Protein AF-A0A4Q4CXE4-F1 (afdb_monomer)

Solvent-accessible surface area (backbone atoms only — not comparable to full-atom values): 3396 Å² total; per-residue (Å²): 114,63,72,59,54,51,51,50,57,56,54,69,31,72,67,35,47,50,33,33,53,51,22,53,52,51,52,48,62,53,64,71,40,86,91,60,51,73,70,56,47,51,64,66,44,48,65,61,34,68,73,44,60,70,73,44,25,76,50,58

Structure (mmCIF, N/CA/C/O backbone):
data_AF-A0A4Q4CXE4-F1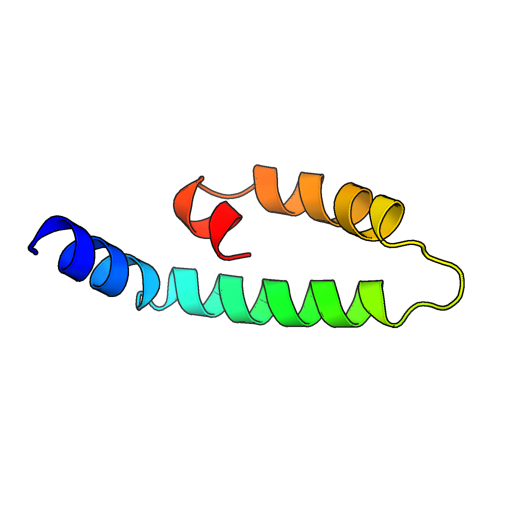
#
_entry.id   AF-A0A4Q4CXE4-F1
#
loop_
_atom_site.group_PDB
_atom_site.id
_atom_site.type_symbol
_atom_site.label_atom_id
_atom_site.label_alt_id
_atom_site.label_comp_id
_atom_site.label_asym_id
_atom_site.label_entity_id
_atom_site.label_seq_id
_atom_site.pdbx_PDB_ins_code
_atom_site.Cartn_x
_atom_site.Cartn_y
_atom_site.Cartn_z
_atom_site.occupancy
_atom_site.B_iso_or_equiv
_atom_site.auth_seq_id
_atom_site.auth_comp_id
_atom_site.auth_asym_id
_atom_site.auth_atom_id
_atom_site.pdbx_PDB_model_num
ATOM 1 N N . MET A 1 1 ? -2.726 -8.545 22.741 1.00 83.69 1 MET A N 1
ATOM 2 C CA . MET A 1 1 ? -3.548 -8.985 21.589 1.00 83.69 1 MET A CA 1
ATOM 3 C C . MET A 1 1 ? -4.446 -7.847 21.113 1.00 83.69 1 MET A C 1
ATOM 5 O O . MET A 1 1 ? -4.685 -7.729 19.921 1.00 83.69 1 MET A O 1
ATOM 9 N N . ASP A 1 2 ? -4.867 -6.978 22.031 1.00 92.62 2 ASP A N 1
ATOM 10 C CA . ASP A 1 2 ? -5.820 -5.885 21.810 1.00 92.62 2 ASP A CA 1
ATOM 11 C C . ASP A 1 2 ? -5.392 -4.902 20.715 1.00 92.62 2 ASP A C 1
ATOM 13 O O . ASP A 1 2 ? -6.147 -4.695 19.776 1.00 92.62 2 ASP A O 1
ATOM 17 N N . LEU A 1 3 ? -4.146 -4.412 20.739 1.00 93.94 3 LEU A N 1
ATOM 18 C CA . LEU A 1 3 ? -3.624 -3.505 19.700 1.00 93.94 3 LEU A CA 1
ATOM 19 C C . LEU A 1 3 ? -3.653 -4.110 18.287 1.00 93.94 3 LEU A C 1
ATOM 21 O O . LEU A 1 3 ? -3.818 -3.407 17.295 1.00 93.94 3 LEU A O 1
ATOM 25 N N . LEU A 1 4 ? -3.477 -5.429 18.187 1.00 93.88 4 LEU A N 1
ATOM 26 C CA . LEU A 1 4 ? -3.468 -6.142 16.911 1.00 93.88 4 LEU A CA 1
ATOM 27 C C . LEU A 1 4 ? -4.898 -6.254 16.360 1.00 93.88 4 LEU A C 1
ATOM 29 O O . LEU A 1 4 ? -5.135 -5.991 15.184 1.00 93.88 4 LEU A O 1
ATOM 33 N N . LEU A 1 5 ? -5.858 -6.579 17.233 1.00 96.25 5 LEU A N 1
ATOM 34 C CA . LEU A 1 5 ? -7.285 -6.605 16.900 1.00 96.25 5 LEU A CA 1
ATOM 35 C C . LEU A 1 5 ? -7.815 -5.213 16.533 1.00 96.25 5 LEU A C 1
ATOM 37 O O . LEU A 1 5 ? -8.576 -5.087 15.577 1.00 96.25 5 LEU A O 1
ATOM 41 N N . GLU A 1 6 ? -7.383 -4.173 17.240 1.00 95.31 6 GLU A N 1
ATOM 42 C CA . GLU A 1 6 ? -7.733 -2.779 16.952 1.00 95.31 6 GLU A CA 1
ATOM 43 C C . GLU A 1 6 ? -7.170 -2.309 15.600 1.00 95.31 6 GLU A C 1
ATOM 45 O O . GLU A 1 6 ? -7.872 -1.665 14.815 1.00 95.31 6 GLU A O 1
ATOM 50 N N . GLY A 1 7 ? -5.935 -2.705 15.272 1.00 94.06 7 GLY A N 1
ATOM 51 C CA . GLY A 1 7 ? -5.343 -2.467 13.956 1.00 94.06 7 GLY A CA 1
ATOM 52 C C . GLY A 1 7 ? -6.142 -3.128 12.829 1.00 94.06 7 GLY A C 1
ATOM 53 O O . GLY A 1 7 ? -6.449 -2.477 11.831 1.00 94.06 7 GLY A O 1
ATOM 54 N N . PHE A 1 8 ? -6.556 -4.388 13.007 1.00 95.00 8 PHE A N 1
ATOM 55 C CA . PHE A 1 8 ? -7.428 -5.068 12.044 1.00 95.00 8 PHE A CA 1
ATOM 56 C C . PHE A 1 8 ? -8.796 -4.396 11.922 1.00 95.00 8 PHE A C 1
ATOM 58 O O . PHE A 1 8 ? -9.262 -4.191 10.803 1.00 95.00 8 PHE A O 1
ATOM 65 N N . ALA A 1 9 ? -9.419 -4.008 13.038 1.00 95.62 9 ALA A N 1
ATOM 66 C CA . ALA A 1 9 ? -10.686 -3.280 13.024 1.00 95.62 9 ALA A CA 1
ATOM 67 C C . ALA A 1 9 ? -10.572 -1.960 12.245 1.00 95.62 9 ALA A C 1
ATOM 69 O O . ALA A 1 9 ? -11.470 -1.621 11.478 1.00 95.62 9 ALA A O 1
ATOM 70 N N . THR A 1 10 ? -9.440 -1.262 12.381 1.00 95.38 10 THR A N 1
ATOM 71 C CA . THR A 1 10 ? -9.137 -0.043 11.622 1.00 95.38 10 THR A CA 1
ATOM 72 C C . THR A 1 10 ? -8.916 -0.338 10.138 1.00 95.38 10 THR A C 1
ATOM 74 O O . THR A 1 10 ? -9.449 0.371 9.292 1.00 95.38 10 THR A O 1
ATOM 77 N N . ALA A 1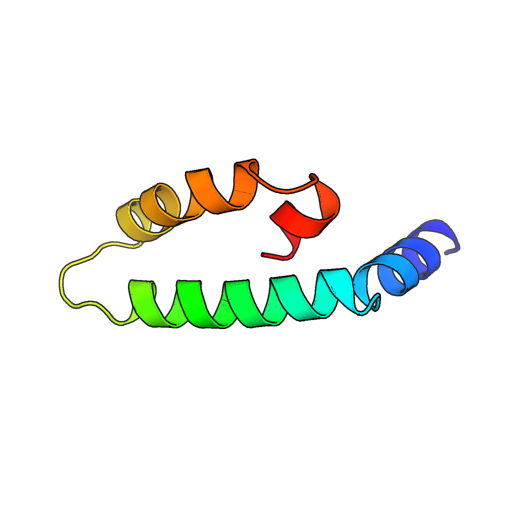 11 ? -8.164 -1.384 9.790 1.00 95.06 11 ALA A N 1
ATOM 78 C CA . ALA A 1 11 ? -7.901 -1.752 8.395 1.00 95.06 11 ALA A CA 1
ATOM 79 C C . ALA A 1 11 ? -9.168 -2.214 7.647 1.00 95.06 11 ALA A C 1
ATOM 81 O O . ALA A 1 11 ? -9.305 -1.969 6.452 1.00 95.06 11 ALA A O 1
ATOM 82 N N . LEU A 1 12 ? -10.105 -2.848 8.358 1.00 96.31 12 LEU A N 1
ATOM 83 C CA . LEU A 1 12 ? -11.388 -3.329 7.834 1.00 96.31 12 LEU A CA 1
ATOM 84 C C . LEU A 1 12 ? -12.456 -2.229 7.700 1.00 96.31 12 LEU A C 1
ATOM 86 O O . LEU A 1 12 ? -13.590 -2.530 7.320 1.00 96.31 12 LEU A O 1
ATOM 90 N N . THR A 1 13 ? -12.138 -0.964 7.995 1.00 97.00 13 THR A N 1
ATOM 91 C CA . THR A 1 13 ? -13.086 0.129 7.760 1.00 97.00 13 THR A CA 1
ATOM 92 C C . THR A 1 13 ? -13.328 0.327 6.255 1.00 97.00 13 THR A C 1
ATOM 94 O O . THR A 1 13 ? -12.414 0.142 5.447 1.00 97.00 13 THR A O 1
ATOM 97 N N . PRO A 1 14 ? -14.544 0.736 5.841 1.00 95.88 14 PRO A N 1
ATOM 98 C CA . PRO A 1 14 ? -14.864 0.935 4.425 1.00 95.88 14 PRO A CA 1
ATOM 99 C C . PRO A 1 14 ? -13.943 1.934 3.716 1.00 95.88 14 PRO A C 1
ATOM 101 O O . PRO A 1 14 ? -13.614 1.750 2.548 1.00 95.88 14 PRO A O 1
ATOM 104 N N . GLU A 1 15 ? -13.509 2.975 4.428 1.00 95.06 15 GLU A N 1
ATOM 105 C CA . GLU A 1 15 ? -12.579 3.981 3.914 1.00 95.06 15 GLU A CA 1
ATOM 106 C C . GLU A 1 15 ? -11.220 3.362 3.557 1.00 95.06 15 GLU A C 1
ATOM 108 O O . GLU A 1 15 ? -10.741 3.521 2.436 1.00 95.06 15 GLU A O 1
ATOM 113 N N . ASN A 1 16 ? -10.630 2.588 4.471 1.00 96.31 16 ASN A N 1
ATOM 114 C CA . ASN A 1 16 ? -9.333 1.952 4.246 1.00 96.31 16 ASN A CA 1
ATOM 115 C C . ASN A 1 16 ? -9.394 0.855 3.180 1.00 96.31 16 ASN A C 1
ATOM 117 O O . ASN A 1 16 ? -8.479 0.741 2.367 1.00 96.31 16 ASN A O 1
ATOM 121 N N . LEU A 1 17 ? -10.491 0.100 3.109 1.00 96.69 17 LEU A N 1
ATOM 122 C CA . LEU A 1 17 ? -10.717 -0.852 2.019 1.00 96.69 17 LEU A CA 1
ATOM 123 C C . LEU A 1 17 ? -10.813 -0.159 0.653 1.00 96.69 17 LEU A C 1
ATOM 125 O O . LEU A 1 17 ? -10.286 -0.675 -0.332 1.00 96.69 17 LEU A O 1
ATOM 129 N N . MET A 1 18 ? -11.444 1.015 0.579 1.00 96.38 18 MET A N 1
ATOM 130 C CA . MET A 1 18 ? -11.510 1.793 -0.659 1.00 96.38 18 MET A CA 1
ATOM 131 C C . MET A 1 18 ? -10.121 2.278 -1.088 1.00 96.38 18 MET A C 1
ATOM 133 O O . MET A 1 18 ? -9.777 2.149 -2.264 1.00 96.38 18 MET A O 1
ATOM 137 N N . TYR A 1 19 ? -9.301 2.756 -0.147 1.00 95.94 19 TYR A N 1
ATOM 138 C CA . TYR A 1 19 ? -7.903 3.085 -0.431 1.00 95.94 19 TYR A CA 1
ATOM 139 C C . TYR A 1 19 ? -7.101 1.859 -0.874 1.00 95.94 19 TYR A C 1
ATOM 141 O O . TYR A 1 19 ? -6.394 1.962 -1.867 1.00 95.94 19 TYR A O 1
ATOM 149 N N . ALA A 1 20 ? -7.281 0.686 -0.258 1.00 96.06 20 ALA A N 1
ATOM 150 C CA . ALA A 1 20 ? -6.616 -0.544 -0.699 1.00 96.06 20 ALA A CA 1
ATOM 151 C C . ALA A 1 20 ? -6.964 -0.906 -2.156 1.00 96.06 20 ALA A C 1
ATOM 153 O O . ALA A 1 20 ? -6.093 -1.271 -2.945 1.00 96.06 20 ALA A O 1
ATOM 154 N N . VAL A 1 21 ? -8.239 -0.774 -2.542 1.00 97.00 21 VAL A N 1
ATOM 155 C CA . VAL A 1 21 ? -8.676 -1.015 -3.927 1.00 97.00 21 VAL A CA 1
ATOM 156 C C . VAL A 1 21 ? -8.035 -0.007 -4.880 1.00 97.00 21 VAL A C 1
ATOM 158 O O . VAL A 1 21 ? -7.485 -0.405 -5.906 1.00 97.00 21 VAL A O 1
ATOM 161 N N . ILE A 1 22 ? -8.072 1.285 -4.547 1.00 95.56 22 ILE A N 1
ATOM 162 C CA . ILE A 1 22 ? -7.458 2.339 -5.367 1.00 95.56 22 ILE A CA 1
ATOM 163 C C . ILE A 1 22 ? -5.948 2.107 -5.495 1.00 95.56 22 ILE A C 1
ATOM 165 O O . ILE A 1 22 ? -5.414 2.183 -6.599 1.00 95.56 22 ILE A O 1
ATOM 169 N N . GLY A 1 23 ? -5.284 1.771 -4.393 1.00 94.25 23 GLY A N 1
ATOM 170 C CA . GLY A 1 23 ? -3.860 1.478 -4.312 1.00 94.25 23 GLY A CA 1
ATOM 171 C C . GLY A 1 23 ? -3.441 0.347 -5.2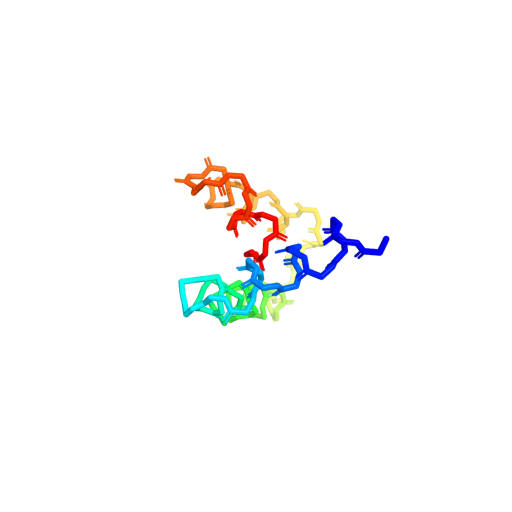39 1.00 94.25 23 GLY A C 1
ATOM 172 O O . GLY A 1 23 ? -2.572 0.519 -6.095 1.00 94.25 23 GLY A O 1
ATOM 173 N N . VAL A 1 24 ? -4.147 -0.786 -5.175 1.00 94.81 24 VAL 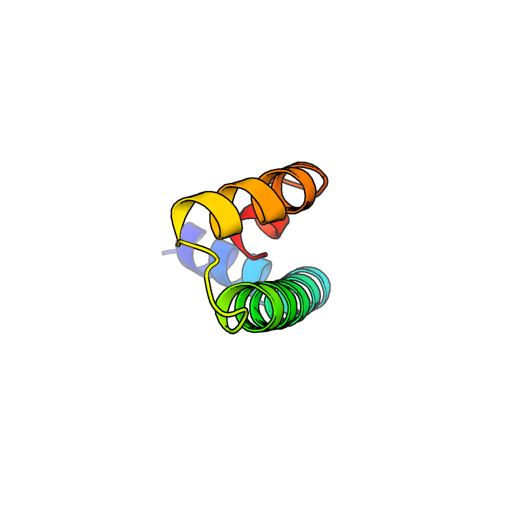A N 1
ATOM 174 C CA . VAL A 1 24 ? -3.906 -1.932 -6.065 1.00 94.81 24 VAL A CA 1
ATOM 175 C C . VAL A 1 24 ? -4.161 -1.570 -7.528 1.00 94.81 24 VAL A C 1
ATOM 177 O O . VAL A 1 24 ? -3.375 -1.961 -8.394 1.00 94.81 24 VAL A O 1
ATOM 180 N N . LEU A 1 25 ? -5.222 -0.817 -7.827 1.00 95.12 25 LEU A N 1
ATOM 181 C CA . LEU A 1 25 ? -5.519 -0.393 -9.197 1.00 95.12 25 LEU A CA 1
ATOM 182 C C . LEU A 1 25 ? -4.434 0.536 -9.752 1.00 95.12 25 LEU A C 1
ATOM 184 O O . LEU A 1 25 ? -3.955 0.305 -10.861 1.00 95.12 25 LEU A O 1
ATOM 188 N N . LEU A 1 26 ? -4.014 1.544 -8.984 1.00 93.31 26 LEU A N 1
ATOM 189 C CA . LEU A 1 26 ? -2.954 2.475 -9.372 1.00 93.31 26 LEU A CA 1
ATOM 190 C C . LEU A 1 26 ? -1.605 1.762 -9.498 1.00 93.31 26 LEU A C 1
ATOM 192 O 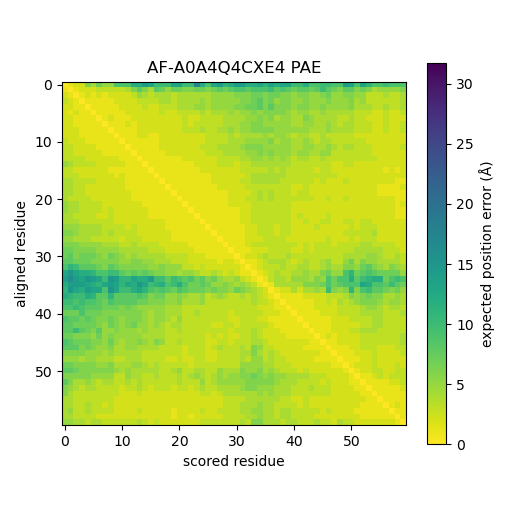O . LEU A 1 26 ? -0.924 1.921 -10.509 1.00 93.31 26 LEU A O 1
ATOM 196 N N . GLY A 1 27 ? -1.246 0.928 -8.524 1.00 92.25 27 GLY A N 1
ATOM 197 C CA . GLY A 1 27 ? -0.022 0.132 -8.543 1.00 92.25 27 GLY A CA 1
ATOM 198 C C . GLY A 1 27 ? 0.030 -0.820 -9.733 1.00 92.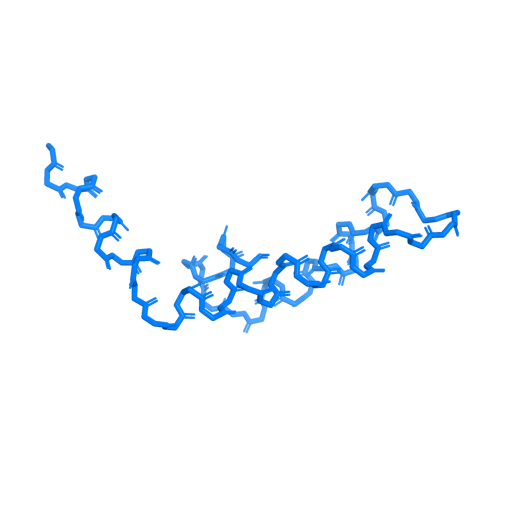25 27 GLY A C 1
ATOM 199 O O . GLY A 1 27 ? 1.058 -0.910 -10.401 1.00 92.25 27 GLY A O 1
ATOM 200 N N . THR A 1 28 ? -1.090 -1.464 -10.063 1.00 92.75 28 THR A N 1
ATOM 201 C CA . THR A 1 28 ? -1.182 -2.321 -11.251 1.00 92.75 28 THR A CA 1
ATOM 202 C C . THR A 1 28 ? -1.081 -1.492 -12.526 1.00 92.75 28 THR A C 1
ATOM 204 O O . THR A 1 28 ? -0.284 -1.828 -13.394 1.00 92.75 28 THR A O 1
ATOM 207 N N . ALA A 1 29 ? -1.833 -0.392 -12.639 1.00 92.31 29 ALA A N 1
ATOM 208 C CA . ALA A 1 29 ? -1.847 0.458 -13.830 1.00 92.31 29 ALA A CA 1
ATOM 209 C C . ALA A 1 29 ? -0.473 1.068 -14.135 1.00 92.31 29 ALA A C 1
ATOM 211 O O . ALA A 1 29 ? -0.063 1.086 -15.292 1.00 92.31 29 ALA A O 1
ATOM 212 N N . VAL A 1 30 ? 0.252 1.533 -13.112 1.00 91.31 30 VAL A N 1
ATOM 213 C CA . VAL A 1 30 ? 1.613 2.061 -13.274 1.00 91.31 30 VAL A CA 1
ATOM 214 C C . VAL A 1 30 ? 2.617 0.922 -13.474 1.00 91.31 30 VAL A C 1
ATOM 216 O O . VAL A 1 30 ? 3.504 1.029 -14.317 1.00 91.31 30 VAL A O 1
ATOM 219 N N . GLY A 1 31 ? 2.453 -0.191 -12.756 1.00 89.12 31 GLY A N 1
ATOM 220 C CA . GLY A 1 31 ? 3.373 -1.328 -12.790 1.00 89.12 31 GLY A CA 1
ATOM 221 C C . GLY A 1 31 ? 3.388 -2.102 -14.111 1.00 89.12 31 GLY A C 1
ATOM 222 O O . GLY A 1 31 ? 4.411 -2.695 -14.447 1.00 89.12 31 GLY A O 1
ATOM 223 N N . VAL A 1 32 ? 2.296 -2.091 -14.884 1.00 92.06 32 VAL A N 1
ATOM 224 C CA . VAL A 1 32 ? 2.245 -2.748 -16.206 1.00 92.06 32 VAL A CA 1
ATOM 225 C C . VAL A 1 32 ? 2.819 -1.895 -17.344 1.00 92.06 32 VAL A C 1
ATOM 227 O O . VAL A 1 32 ? 2.920 -2.383 -18.471 1.00 92.06 32 VAL A O 1
ATOM 230 N N . LEU A 1 33 ? 3.192 -0.633 -17.093 1.00 90.81 33 LEU A N 1
ATOM 231 C CA . LEU A 1 33 ? 3.721 0.247 -18.136 1.00 90.81 33 LEU A CA 1
ATOM 232 C C . LEU A 1 33 ? 5.132 -0.198 -18.573 1.00 90.81 33 LEU A C 1
ATOM 234 O O . LEU A 1 33 ? 6.049 -0.256 -17.749 1.00 90.81 33 LEU A O 1
ATOM 238 N N . PRO A 1 34 ? 5.352 -0.481 -19.872 1.00 88.69 34 PRO A N 1
ATOM 239 C CA . PRO A 1 34 ? 6.652 -0.921 -20.362 1.00 88.69 34 PRO A CA 1
ATOM 240 C C . PRO A 1 34 ? 7.688 0.200 -20.229 1.00 88.69 34 PRO A C 1
ATOM 242 O O . PRO A 1 34 ? 7.438 1.346 -20.595 1.00 88.69 34 PRO A O 1
ATOM 245 N N . GLY A 1 35 ? 8.878 -0.136 -19.731 1.00 88.38 35 GLY A N 1
ATOM 246 C CA . GLY A 1 35 ? 9.987 0.814 -19.590 1.00 88.38 35 GLY A CA 1
ATOM 247 C C . GLY A 1 35 ? 9.979 1.652 -18.304 1.00 88.38 35 GLY A C 1
ATOM 248 O O . GLY A 1 35 ? 10.939 2.387 -18.075 1.00 88.38 35 GLY A O 1
ATOM 249 N N . ILE A 1 36 ? 8.966 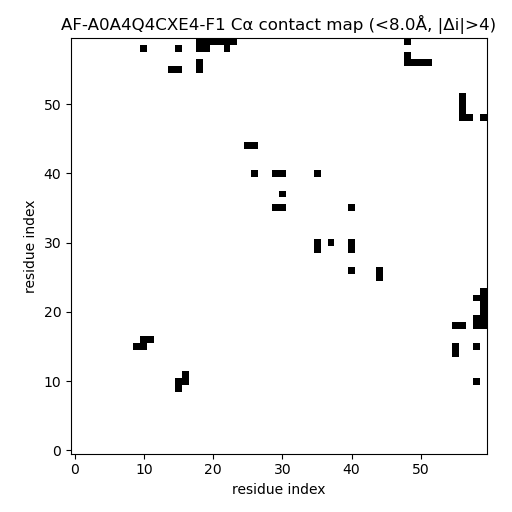1.519 -17.439 1.00 86.88 36 ILE A N 1
ATOM 250 C CA . ILE A 1 36 ? 8.943 2.145 -16.111 1.00 86.88 36 ILE A CA 1
ATOM 251 C C . ILE A 1 36 ? 9.561 1.174 -15.099 1.00 86.88 36 ILE A C 1
ATOM 253 O O . ILE A 1 36 ? 9.044 0.089 -14.847 1.00 86.88 36 ILE A O 1
ATOM 257 N N . GLY A 1 37 ? 10.699 1.551 -14.517 1.00 87.12 37 GLY A N 1
ATOM 258 C CA . GLY A 1 37 ? 11.325 0.761 -13.456 1.00 87.12 37 GLY A CA 1
ATOM 259 C C . GLY A 1 37 ? 10.564 0.852 -12.120 1.00 87.12 37 GLY A C 1
ATOM 260 O O . GLY A 1 37 ? 9.803 1.803 -11.901 1.00 87.12 37 GLY A O 1
ATOM 261 N N . PRO A 1 38 ? 10.827 -0.059 -11.163 1.00 86.19 38 PRO A N 1
ATOM 262 C CA . PRO A 1 38 ? 10.189 -0.038 -9.842 1.00 86.19 38 PRO A CA 1
ATOM 263 C C . PRO A 1 38 ? 10.382 1.288 -9.093 1.00 86.19 38 PRO A C 1
ATOM 265 O O . PRO A 1 38 ? 9.448 1.805 -8.489 1.00 86.19 38 PRO A O 1
ATOM 268 N N . ALA A 1 39 ? 11.573 1.891 -9.191 1.00 91.38 39 ALA A N 1
ATOM 269 C CA . ALA A 1 39 ? 11.879 3.165 -8.537 1.00 91.38 39 ALA A CA 1
ATOM 270 C C . ALA A 1 39 ? 11.000 4.324 -9.042 1.00 91.38 39 ALA A C 1
ATOM 272 O O . ALA A 1 39 ? 10.566 5.163 -8.257 1.00 91.38 39 ALA A O 1
ATOM 273 N N . MET A 1 40 ? 10.709 4.355 -10.346 1.00 90.75 40 MET A N 1
ATOM 274 C CA . MET A 1 40 ? 9.868 5.390 -10.945 1.00 90.75 40 MET A CA 1
ATOM 275 C C . MET A 1 40 ? 8.399 5.198 -10.557 1.00 90.75 40 MET A C 1
ATOM 277 O O . MET A 1 40 ? 7.728 6.175 -10.250 1.00 90.75 40 MET A O 1
ATOM 281 N N . THR A 1 41 ? 7.924 3.953 -10.469 1.00 89.25 41 THR A N 1
ATOM 282 C CA . THR A 1 41 ? 6.574 3.641 -9.961 1.00 89.25 41 THR A CA 1
ATOM 283 C C . THR A 1 41 ? 6.385 4.143 -8.529 1.00 89.25 41 THR A C 1
ATOM 285 O O . THR A 1 41 ? 5.410 4.834 -8.243 1.00 89.25 41 THR A O 1
ATOM 288 N N . VAL A 1 42 ? 7.349 3.873 -7.641 1.00 89.94 42 VAL A N 1
ATOM 289 C CA . VAL A 1 42 ? 7.311 4.365 -6.253 1.00 89.94 42 VAL A CA 1
ATOM 290 C C . VAL A 1 42 ? 7.314 5.894 -6.213 1.00 89.94 42 VAL A C 1
ATOM 292 O O . VAL A 1 42 ? 6.501 6.488 -5.511 1.00 89.94 42 VAL A O 1
ATOM 295 N N . ALA A 1 43 ? 8.172 6.545 -7.003 1.00 92.25 43 ALA A N 1
ATOM 296 C CA . ALA A 1 43 ? 8.222 8.005 -7.075 1.00 92.25 43 ALA A CA 1
ATOM 297 C C . ALA A 1 43 ? 6.909 8.634 -7.579 1.00 92.25 43 ALA A C 1
ATOM 299 O O . ALA A 1 43 ? 6.556 9.724 -7.138 1.00 92.25 43 ALA A O 1
ATOM 300 N N . LEU A 1 44 ? 6.185 7.959 -8.479 1.00 90.62 44 LEU A N 1
ATOM 301 C CA . LEU A 1 44 ? 4.898 8.421 -9.006 1.00 90.62 44 LEU A CA 1
ATOM 302 C C . LEU A 1 44 ? 3.751 8.266 -7.999 1.00 90.62 44 LEU A C 1
ATOM 304 O O . LEU A 1 44 ? 2.848 9.100 -7.983 1.00 90.62 44 LEU A O 1
ATOM 308 N N . LEU A 1 45 ? 3.783 7.224 -7.164 1.00 90.75 45 LEU A N 1
ATOM 309 C CA . LEU A 1 45 ? 2.725 6.953 -6.186 1.00 90.75 45 LEU A CA 1
ATOM 310 C C . LEU A 1 45 ? 2.939 7.675 -4.847 1.00 90.75 45 LEU A C 1
ATOM 312 O O . LEU A 1 45 ? 1.961 8.101 -4.240 1.00 90.75 45 LEU A O 1
ATOM 316 N N . LEU A 1 46 ? 4.189 7.914 -4.426 1.00 92.56 46 LEU A N 1
ATOM 317 C CA . LEU A 1 46 ? 4.524 8.604 -3.166 1.00 92.56 46 LEU A CA 1
ATOM 318 C C . LEU A 1 46 ? 3.764 9.927 -2.922 1.00 92.56 46 LEU A C 1
ATOM 320 O O . LEU A 1 46 ? 3.285 10.127 -1.805 1.00 92.56 46 LEU A O 1
ATOM 324 N N . PRO A 1 47 ? 3.610 10.835 -3.909 1.00 91.44 47 PRO A N 1
ATOM 325 C CA . PRO A 1 47 ? 2.843 12.067 -3.720 1.00 91.44 47 PRO A CA 1
ATOM 326 C C . PRO A 1 47 ? 1.375 11.804 -3.367 1.00 91.44 47 PRO A C 1
ATOM 328 O O . PRO A 1 47 ? 0.785 12.528 -2.564 1.00 91.44 47 PRO A O 1
ATOM 331 N N . VAL A 1 48 ? 0.792 10.756 -3.952 1.00 91.56 48 VAL A N 1
ATOM 332 C CA . VAL A 1 48 ? -0.592 10.346 -3.697 1.00 91.56 48 VAL A CA 1
ATOM 333 C C . VAL A 1 48 ? -0.695 9.733 -2.299 1.00 91.56 48 VAL A C 1
ATOM 335 O O . VAL A 1 48 ? -1.556 10.136 -1.519 1.00 91.56 48 VAL A O 1
ATOM 338 N N . THR A 1 49 ? 0.247 8.859 -1.937 1.00 92.19 49 THR A N 1
ATOM 339 C CA . THR A 1 49 ? 0.362 8.243 -0.607 1.00 92.19 49 THR A CA 1
ATOM 340 C C . THR A 1 49 ? 0.490 9.271 0.520 1.00 92.19 49 THR A C 1
ATOM 342 O O . THR A 1 49 ? -0.144 9.125 1.561 1.00 92.19 49 THR A O 1
ATOM 345 N N . PHE A 1 50 ? 1.268 10.340 0.330 1.00 93.56 50 PHE A N 1
ATOM 346 C CA . PHE A 1 50 ? 1.451 11.384 1.350 1.00 93.56 50 PHE A CA 1
ATOM 347 C C . PHE A 1 50 ? 0.339 12.436 1.397 1.00 93.56 50 PHE A C 1
ATOM 349 O O . PHE A 1 50 ? 0.331 13.269 2.302 1.00 93.56 50 PHE A O 1
ATOM 356 N N . SER A 1 51 ? -0.605 12.404 0.454 1.00 92.12 51 SER A N 1
ATOM 357 C CA . SER A 1 51 ? -1.755 13.316 0.451 1.00 92.12 51 SER A CA 1
ATOM 358 C C . SER A 1 51 ? -2.912 12.835 1.337 1.00 92.12 51 SER A C 1
ATOM 360 O O . SER A 1 51 ? -3.864 13.584 1.551 1.00 92.12 51 SER A O 1
ATOM 362 N N . VAL A 1 52 ? -2.849 11.603 1.851 1.00 93.06 52 VAL A N 1
ATOM 363 C CA . VAL A 1 52 ? -3.893 10.981 2.682 1.00 93.06 52 VAL A CA 1
ATOM 364 C C . VAL A 1 52 ? -3.399 10.756 4.120 1.00 93.06 52 VAL A C 1
ATOM 366 O O . VAL A 1 52 ? -2.191 10.792 4.370 1.00 93.06 52 VAL A O 1
ATOM 369 N N . PRO A 1 53 ? -4.301 10.535 5.099 1.00 93.94 53 PRO A N 1
ATOM 370 C CA . PRO A 1 53 ? -3.909 10.259 6.479 1.00 93.94 53 PRO A CA 1
ATOM 371 C C . PRO A 1 53 ? -2.934 9.075 6.580 1.00 93.94 53 PRO A C 1
ATOM 373 O O . PRO A 1 53 ? -3.072 8.124 5.812 1.00 93.94 53 PRO A O 1
ATOM 376 N N . PRO A 1 54 ? -1.999 9.063 7.550 1.00 93.12 54 PRO A N 1
ATOM 377 C CA . PRO A 1 54 ? -0.917 8.075 7.606 1.00 93.12 54 PRO A CA 1
ATOM 378 C C . PRO A 1 54 ? -1.388 6.619 7.545 1.00 93.12 54 PRO A C 1
ATOM 380 O O . PRO A 1 54 ? -0.805 5.813 6.830 1.00 93.12 54 PRO A O 1
ATOM 383 N N . THR A 1 55 ? -2.468 6.282 8.253 1.00 93.81 55 THR A N 1
ATOM 384 C CA . THR A 1 55 ? -3.031 4.925 8.257 1.00 93.81 55 THR A CA 1
ATOM 385 C C . THR A 1 55 ? -3.524 4.512 6.875 1.00 93.81 55 THR A C 1
ATOM 387 O O . THR A 1 55 ? -3.217 3.419 6.416 1.00 93.81 55 THR A O 1
ATOM 390 N N . SER A 1 56 ? -4.257 5.394 6.198 1.00 94.25 56 SER A N 1
ATOM 391 C CA . SER A 1 56 ? -4.785 5.142 4.857 1.00 94.25 56 SER A CA 1
ATOM 392 C C . SER A 1 56 ? -3.684 5.170 3.801 1.00 94.25 56 SER A C 1
ATOM 394 O O . SER A 1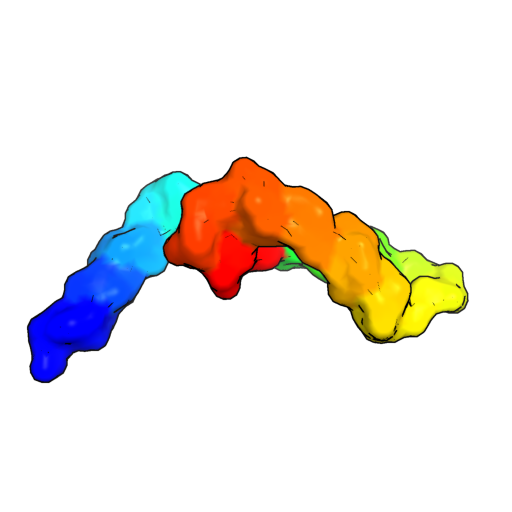 56 ? -3.712 4.364 2.881 1.00 94.25 56 SER A O 1
ATOM 396 N N . GLY A 1 57 ? -2.678 6.033 3.966 1.00 94.50 57 GLY A N 1
ATOM 397 C CA . GLY A 1 57 ? -1.500 6.084 3.103 1.00 94.50 57 GLY A CA 1
ATOM 398 C C . GLY A 1 57 ? -0.666 4.809 3.180 1.00 94.50 57 GLY A C 1
ATOM 399 O O . GLY A 1 57 ? -0.181 4.343 2.166 1.00 94.50 57 GLY A O 1
ATOM 400 N N . LEU A 1 58 ? -0.546 4.180 4.349 1.00 93.44 58 LEU A N 1
ATOM 401 C CA . LEU A 1 58 ? 0.125 2.878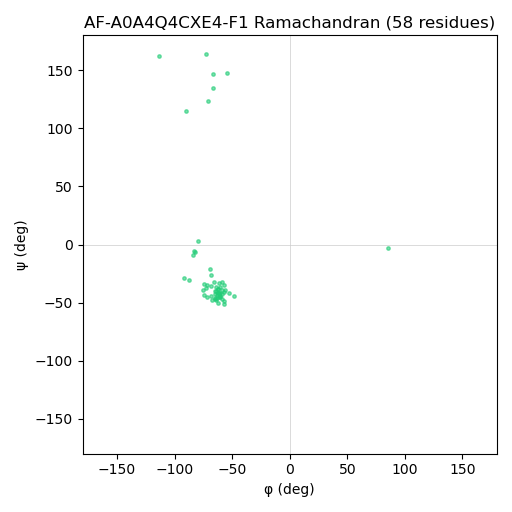 4.454 1.00 93.44 58 LEU A CA 1
ATOM 402 C C . LEU A 1 58 ? -0.657 1.728 3.795 1.00 93.44 58 LEU A C 1
ATOM 404 O O . LEU A 1 58 ? -0.069 0.686 3.516 1.00 93.44 58 LEU A O 1
ATOM 408 N N . ILE A 1 59 ? -1.968 1.893 3.608 1.00 94.50 59 ILE A N 1
ATOM 409 C CA . ILE A 1 59 ? -2.858 0.891 3.003 1.00 94.50 59 ILE A CA 1
ATOM 410 C C . ILE A 1 59 ? -2.980 1.084 1.480 1.00 94.50 59 ILE A C 1
ATOM 412 O O . ILE A 1 59 ? -3.224 0.110 0.768 1.00 94.50 59 ILE A O 1
ATOM 416 N N . LEU A 1 60 ? -2.826 2.323 1.006 1.00 90.88 60 LEU A N 1
ATOM 417 C CA . LEU A 1 60 ? -2.814 2.735 -0.400 1.00 90.88 60 LEU A CA 1
ATOM 418 C C . LEU A 1 60 ? -1.548 2.259 -1.130 1.00 90.88 60 LEU A C 1
ATOM 420 O O . LEU A 1 60 ? -1.697 1.730 -2.252 1.00 90.88 60 LEU A O 1
#

Sequence (60 aa):
MDLLLEGFATALTPENLMYAVIGVLLGTAVGVLPGIGPAMTVALLLPVTFSVPPTSGLIL

Foldseek 3Di:
DVVVVVLVVVCPDPLLVVLLVVVVVLLVVQVPDPPQDPVNSCVVCVVVLVVDDVSSSVND

Secondary structure (DSSP, 8-state):
-HHHHHHHHHHTSHHHHHHHHHHHHHHHHHHTSTT--HHHHHHHHHHHHTTS-HHHHHH-

pLDDT: mean 92.9, std 2.87, range [83.69, 97.0]

Mean predicted aligned error: 3.5 Å

Radius of gyration: 13.49 Å; Cα contacts (8 Å, |Δi|>4): 34; chains: 1; bounding box: 27×22×42 Å